Protein AF-A0A927IGK9-F1 (afdb_monomer)

Nearest PDB structures (foldseek):
  6fkg-assembly1_B  TM=8.558E-01  e=3.607E-08  Mycobacterium tuberculosis H37Rv
  8qnl-assembly1_F  TM=6.552E-01  e=2.451E-03  Pseudomonas aeruginosa PAO1
  8qnq-assembly1_F  TM=5.599E-01  e=1.346E-03  Pseudomonas aeruginosa PAO1

pLDDT: mean 88.31, std 10.02, range [42.56, 97.06]

Secondary structure (DSSP, 8-state):
--TTS-GGGGTS-BTTB-TTS---EEEESSHHHHHHHHHHHHHHTT--GGGS-S---EEEEE--S-EEETT-HHHHHHTT--HHHHHT--HHHHHHTS-S--HHHHHHHHHHHTT-SEEEEE-SSS-TT-EEEEE-GGG-SSTTSEEEEEEPP--

InterPro domains:
  IPR014914 RES domain [PF08808] (2-140)
  IPR014914 RES domain [SM00953] (3-144)

Foldseek 3Di:
DDLQFQCVQCCCPDLQAHHNQARKHKDWPDQVLRLQVLCVVCVVVVHHPVNSPPDFAWDKQFDFDFEAEPVDPVSCVVVVHDLCLSLVFPQVCCCPPVVDGTPNNVNSNVCVVVLGQWYWHQRNRDDRPIIMTMGGQVRGPDVPRIDTDGGDDPD

Organism: NCBI:txid2773457

Solvent-accessible surface area (backbone atoms only — not comparable to full-atom values): 8918 Å² total; per-residue (Å²): 131,70,90,75,57,14,59,66,28,37,77,40,62,53,66,53,32,53,52,60,72,54,41,37,38,86,47,40,82,44,73,68,39,39,52,37,48,52,49,52,56,35,44,74,72,70,41,52,68,80,74,62,47,91,70,89,58,68,42,69,52,68,67,80,88,47,62,50,52,64,68,39,66,69,56,25,57,76,68,72,47,55,69,65,62,60,66,69,54,57,38,65,55,30,42,70,72,68,68,39,86,27,72,51,16,52,51,31,47,51,40,52,76,73,56,24,27,26,37,34,35,68,42,85,67,43,62,99,82,30,38,30,38,40,37,24,62,92,37,50,95,46,90,78,28,64,42,79,72,46,64,64,76,91,124

Structure (mmCIF, N/CA/C/O backbone):
data_AF-A0A927IGK9-F1
#
_entry.id   AF-A0A927IGK9-F1
#
loop_
_atom_site.group_PDB
_atom_site.id
_atom_site.type_symbol
_atom_site.label_atom_id
_atom_site.label_alt_id
_atom_site.label_comp_id
_atom_site.label_asym_id
_atom_site.label_entity_id
_atom_site.label_seq_id
_atom_site.pdbx_PDB_ins_code
_atom_site.Cartn_x
_atom_site.Cartn_y
_atom_site.Cartn_z
_atom_site.occupancy
_atom_site.B_iso_or_equiv
_atom_site.auth_seq_id
_atom_site.auth_comp_id
_atom_site.auth_asym_id
_atom_site.auth_atom_id
_atom_site.pdbx_PDB_model_num
ATOM 1 N N . MET A 1 1 ? -20.237 6.132 -8.467 1.00 48.56 1 MET A N 1
ATOM 2 C CA . MET A 1 1 ? -19.379 4.963 -8.172 1.00 48.56 1 MET A CA 1
ATOM 3 C C . MET A 1 1 ? -19.103 5.019 -6.683 1.00 48.56 1 MET A C 1
ATOM 5 O O . MET A 1 1 ? -18.761 6.095 -6.216 1.00 48.56 1 MET A O 1
ATOM 9 N N . ASP A 1 2 ? -19.348 3.939 -5.948 1.00 67.31 2 ASP A N 1
ATOM 10 C CA . ASP A 1 2 ? -19.109 3.909 -4.503 1.00 67.31 2 ASP A CA 1
ATOM 11 C C . ASP A 1 2 ? -17.597 3.877 -4.220 1.00 67.31 2 ASP A C 1
ATOM 13 O O . ASP A 1 2 ? -16.893 2.985 -4.709 1.00 67.31 2 ASP A O 1
ATOM 17 N N . ALA A 1 3 ? -17.103 4.872 -3.476 1.00 70.81 3 ALA A N 1
ATOM 18 C CA . ALA A 1 3 ? -15.683 5.086 -3.201 1.00 70.81 3 ALA A CA 1
ATOM 19 C C . ALA A 1 3 ? -15.054 3.948 -2.381 1.00 70.81 3 ALA A C 1
ATOM 21 O O . ALA A 1 3 ? -13.844 3.751 -2.450 1.00 70.81 3 ALA A O 1
ATOM 22 N N . THR A 1 4 ? -15.860 3.170 -1.652 1.00 76.81 4 THR A N 1
ATOM 23 C CA . THR A 1 4 ? -15.396 2.058 -0.806 1.00 76.81 4 THR A CA 1
ATOM 24 C C . THR A 1 4 ? -15.537 0.688 -1.482 1.00 76.81 4 THR A C 1
ATOM 26 O O . THR A 1 4 ? -15.075 -0.324 -0.960 1.00 76.81 4 TH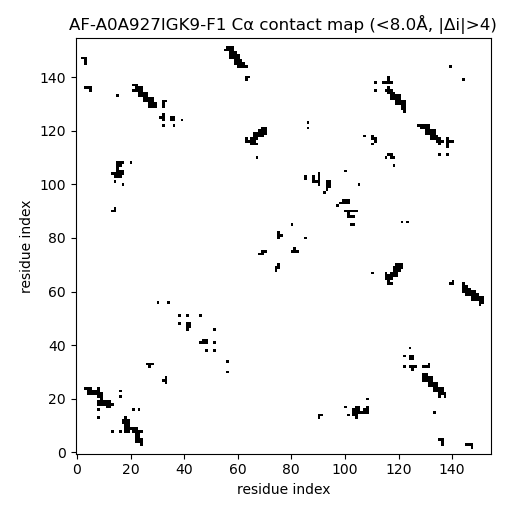R A O 1
ATOM 29 N N . SER A 1 5 ? -16.106 0.626 -2.688 1.00 78.38 5 SER A N 1
ATOM 30 C CA . SER A 1 5 ? -16.342 -0.650 -3.380 1.00 78.38 5 SER A CA 1
ATOM 31 C C . SER A 1 5 ? -15.068 -1.330 -3.905 1.00 78.38 5 SER A C 1
ATOM 33 O O . SER A 1 5 ? -15.054 -2.538 -4.129 1.00 78.38 5 SER A O 1
ATOM 35 N N . GLY A 1 6 ? -13.994 -0.574 -4.164 1.00 76.19 6 GLY A N 1
ATOM 36 C CA . GLY A 1 6 ? -12.740 -1.106 -4.719 1.00 76.19 6 GLY A CA 1
ATOM 37 C C . GLY A 1 6 ? -12.843 -1.636 -6.155 1.00 76.19 6 GLY A C 1
ATOM 38 O O . GLY A 1 6 ? -11.888 -2.213 -6.670 1.00 76.19 6 GLY A O 1
ATOM 39 N N . MET A 1 7 ? -13.972 -1.425 -6.838 1.00 81.50 7 MET A N 1
ATOM 40 C CA . MET A 1 7 ? -14.242 -1.990 -8.168 1.00 81.50 7 MET A CA 1
ATOM 41 C C . MET A 1 7 ? -13.326 -1.447 -9.274 1.00 81.50 7 MET A C 1
ATOM 43 O O . MET A 1 7 ? -13.168 -2.086 -10.314 1.00 81.50 7 MET A O 1
ATOM 47 N N . GLY A 1 8 ? -12.687 -0.292 -9.058 1.00 75.19 8 GLY A N 1
ATOM 48 C CA . GLY A 1 8 ? -11.678 0.247 -9.976 1.00 75.19 8 GLY A CA 1
ATOM 49 C C . GLY A 1 8 ? -10.497 -0.707 -10.194 1.00 75.19 8 GLY A C 1
ATOM 50 O O . GLY A 1 8 ? -10.011 -0.821 -11.317 1.00 75.19 8 GLY A O 1
ATOM 51 N N . ALA A 1 9 ? -10.117 -1.467 -9.163 1.00 76.56 9 ALA A N 1
ATOM 52 C CA . ALA A 1 9 ? -9.043 -2.464 -9.200 1.00 76.56 9 ALA A CA 1
ATOM 53 C C . ALA A 1 9 ? -9.309 -3.628 -10.175 1.00 76.56 9 ALA A C 1
ATOM 55 O O . ALA A 1 9 ? -8.398 -4.287 -10.667 1.00 76.56 9 ALA A O 1
ATOM 56 N N . LEU A 1 10 ? -10.573 -3.878 -10.528 1.00 82.31 10 LEU A N 1
ATOM 57 C CA . LEU A 1 10 ? -10.889 -4.896 -11.530 1.00 82.31 10 LEU A CA 1
ATOM 58 C C . LEU A 1 10 ? -10.543 -4.437 -12.952 1.00 82.31 10 LEU A C 1
ATOM 60 O O . LEU A 1 10 ? -10.350 -5.270 -13.833 1.00 82.31 10 LEU A O 1
ATOM 64 N N . LYS A 1 11 ? -10.451 -3.123 -13.185 1.00 82.62 11 LYS A N 1
ATOM 65 C CA . LYS A 1 11 ? -10.228 -2.550 -14.519 1.00 82.62 11 LYS A CA 1
ATOM 66 C C . LYS A 1 11 ? -8.758 -2.323 -14.842 1.00 82.62 11 LYS A C 1
ATOM 68 O O . LYS A 1 11 ? -8.405 -2.313 -16.015 1.00 82.62 11 LYS A O 1
ATOM 73 N N . VAL A 1 12 ? -7.918 -2.124 -13.831 1.00 85.00 12 VAL A N 1
ATOM 74 C CA . VAL A 1 12 ? -6.497 -1.798 -13.992 1.00 85.00 12 VAL A CA 1
ATOM 75 C C . VAL A 1 12 ? -5.676 -2.544 -12.954 1.00 85.00 12 VAL A C 1
ATOM 77 O O . VAL A 1 12 ? -6.119 -2.671 -11.824 1.00 85.00 12 VAL A O 1
ATOM 80 N N . SER A 1 13 ? -4.480 -3.011 -13.319 1.00 87.06 13 SER A N 1
ATOM 81 C CA . SER A 1 13 ? -3.529 -3.548 -12.339 1.00 87.06 13 SER A CA 1
ATOM 82 C C . SER A 1 13 ? -3.031 -2.445 -11.403 1.00 87.06 13 SER A C 1
ATOM 84 O O . SER A 1 13 ? -2.868 -1.291 -11.808 1.00 87.06 13 SER A O 1
ATOM 86 N N . GLY A 1 14 ? -2.691 -2.826 -10.176 1.00 92.00 14 GLY A N 1
ATOM 87 C CA . GLY A 1 14 ? -1.953 -1.992 -9.232 1.00 92.00 14 GLY A CA 1
ATOM 88 C C . GLY A 1 14 ? -0.718 -2.711 -8.702 1.00 92.00 14 GLY A C 1
ATOM 89 O O . GLY A 1 14 ? -0.441 -3.858 -9.043 1.00 92.00 14 GLY A O 1
ATOM 90 N N . ARG A 1 15 ? 0.020 -2.060 -7.797 1.00 94.00 15 ARG A N 1
ATOM 91 C CA . ARG A 1 15 ? 1.208 -2.668 -7.167 1.00 94.00 15 ARG A CA 1
ATOM 92 C C . ARG A 1 15 ? 0.889 -3.954 -6.394 1.00 94.00 15 ARG A C 1
ATOM 94 O O . ARG A 1 15 ? 1.712 -4.845 -6.317 1.00 94.00 15 ARG A O 1
ATOM 101 N N . TRP A 1 16 ? -0.303 -4.049 -5.819 1.00 95.38 16 TRP A N 1
ATOM 102 C CA . TRP A 1 16 ? -0.692 -5.076 -4.844 1.00 95.38 16 TRP A CA 1
ATOM 103 C C . TRP A 1 16 ? -1.853 -5.939 -5.340 1.00 95.38 16 TRP A C 1
ATOM 105 O O . TRP A 1 16 ? -2.450 -6.670 -4.560 1.00 95.38 16 TRP A O 1
ATOM 115 N N . HIS A 1 17 ? -2.203 -5.841 -6.621 1.00 94.19 17 HIS A N 1
ATOM 116 C CA . HIS A 1 17 ? -3.187 -6.718 -7.245 1.00 94.19 17 HIS A CA 1
ATOM 117 C C . HIS A 1 17 ? -2.974 -6.757 -8.767 1.00 94.19 17 HIS A C 1
ATOM 119 O O . HIS A 1 17 ? -2.685 -5.716 -9.371 1.00 94.19 17 HIS A O 1
ATOM 125 N N . PRO A 1 18 ? -3.121 -7.928 -9.405 1.00 91.56 18 PRO A N 1
ATOM 126 C CA . PRO A 1 18 ? -3.227 -8.007 -10.854 1.00 91.56 18 PRO A CA 1
ATOM 127 C C . PRO A 1 18 ? -4.637 -7.605 -11.320 1.00 91.56 18 PRO A C 1
ATOM 129 O O . PRO A 1 18 ? -5.626 -7.814 -10.610 1.00 91.56 18 PRO A O 1
ATOM 132 N N . GLN A 1 19 ? -4.731 -7.049 -12.531 1.00 88.00 19 GLN A N 1
ATOM 133 C CA . GLN A 1 19 ? -5.993 -6.659 -13.164 1.00 88.00 19 GLN A CA 1
ATOM 134 C C . GLN A 1 19 ? -7.012 -7.809 -13.165 1.00 88.00 19 GLN A C 1
ATOM 136 O O . GLN A 1 19 ? -6.680 -8.955 -13.463 1.00 88.00 19 GLN A O 1
ATOM 141 N N . GLY A 1 20 ? -8.273 -7.484 -12.865 1.00 87.00 20 GLY A N 1
ATOM 142 C CA . GLY A 1 20 ? -9.406 -8.407 -12.988 1.00 87.00 20 GLY A CA 1
ATOM 143 C C . GLY A 1 20 ? -9.502 -9.489 -11.909 1.00 87.00 20 GLY A C 1
ATOM 144 O O . GLY A 1 20 ? -10.385 -10.338 -11.999 1.00 87.00 20 GLY A O 1
ATOM 145 N N . ARG A 1 21 ? -8.630 -9.487 -10.889 1.00 88.88 21 ARG A N 1
ATOM 146 C CA . ARG A 1 21 ? -8.565 -10.597 -9.924 1.00 88.88 21 ARG A CA 1
ATOM 147 C C . ARG A 1 21 ? -9.473 -10.432 -8.705 1.00 88.88 21 ARG A C 1
ATOM 149 O O . ARG A 1 21 ? -10.145 -11.393 -8.336 1.00 88.88 21 ARG A O 1
ATOM 156 N N . PHE A 1 22 ? -9.464 -9.263 -8.069 1.00 91.62 22 PHE A N 1
ATOM 157 C CA . PHE A 1 22 ? -10.311 -8.934 -6.917 1.00 91.62 22 PHE A CA 1
ATOM 158 C C . PHE A 1 22 ? -10.416 -7.412 -6.727 1.00 91.62 22 PHE A C 1
ATOM 160 O O . PHE A 1 22 ? -9.506 -6.684 -7.132 1.00 91.62 22 PHE A O 1
ATOM 167 N N . PRO A 1 23 ? -11.507 -6.908 -6.121 1.00 91.06 23 PRO A N 1
ATOM 168 C CA . PRO A 1 23 ? -11.606 -5.504 -5.751 1.00 91.06 23 PRO A CA 1
ATOM 169 C C . PRO A 1 23 ? -10.634 -5.179 -4.612 1.00 91.06 23 PRO A C 1
ATOM 171 O O . PRO A 1 23 ? -10.507 -5.940 -3.649 1.00 91.06 23 PRO A O 1
ATOM 174 N N . CYS A 1 24 ? -9.987 -4.020 -4.686 1.00 92.31 24 CYS 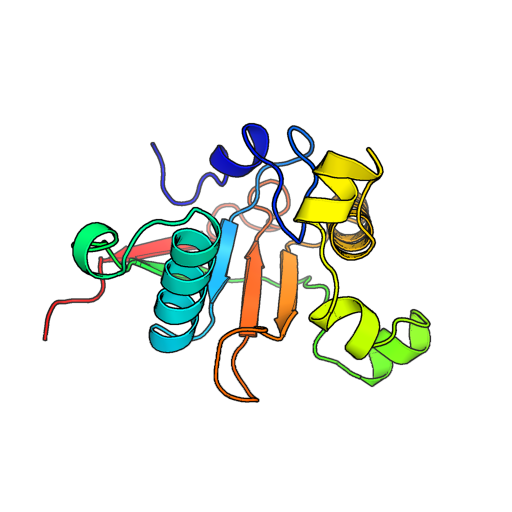A N 1
ATOM 175 C CA . CYS A 1 24 ? -9.181 -3.498 -3.589 1.00 92.31 24 CYS A CA 1
ATOM 176 C C . CYS A 1 24 ? -9.212 -1.968 -3.542 1.00 92.31 24 CYS A C 1
ATOM 178 O O . CYS A 1 24 ? -9.338 -1.303 -4.573 1.00 92.31 24 CYS A O 1
ATOM 180 N N . LEU A 1 25 ? -9.059 -1.418 -2.342 1.00 92.06 25 LEU A N 1
ATOM 181 C CA . LEU A 1 25 ? -8.921 0.012 -2.092 1.00 92.06 25 LEU A CA 1
ATOM 182 C C . LEU A 1 25 ? -7.482 0.329 -1.716 1.00 92.06 25 LEU A C 1
ATOM 184 O O . LEU A 1 25 ? -6.926 -0.323 -0.838 1.00 92.06 25 LEU A O 1
ATOM 188 N N . TYR A 1 26 ? -6.907 1.350 -2.343 1.00 93.25 26 TYR A N 1
ATOM 189 C CA . TYR A 1 26 ? -5.624 1.910 -1.934 1.00 93.25 26 TYR A CA 1
ATOM 190 C C . TYR A 1 26 ? -5.877 3.093 -1.015 1.00 93.25 26 TYR A C 1
ATOM 192 O O . TYR A 1 26 ? -6.447 4.094 -1.445 1.00 93.25 26 TYR A O 1
ATOM 200 N N . THR A 1 27 ? -5.446 2.974 0.233 1.00 94.38 27 THR A N 1
ATOM 201 C CA . THR A 1 27 ? -5.484 4.061 1.206 1.00 94.38 27 THR A CA 1
ATOM 202 C C . THR A 1 27 ? -4.109 4.242 1.838 1.00 94.38 27 THR A C 1
ATOM 204 O O . THR A 1 27 ? -3.208 3.410 1.685 1.00 94.38 27 THR A O 1
ATOM 207 N N . SER A 1 28 ? -3.942 5.344 2.558 1.00 94.69 28 SER A N 1
ATOM 208 C CA . SER A 1 28 ? -2.742 5.621 3.338 1.00 94.69 28 SER A CA 1
ATOM 209 C C . SER A 1 28 ? -3.132 6.012 4.754 1.00 94.69 28 SER A C 1
ATOM 211 O O . SER A 1 28 ? -4.237 6.489 4.991 1.00 94.69 28 SER A O 1
ATOM 213 N N . THR A 1 29 ? -2.222 5.814 5.705 1.00 93.19 29 THR A N 1
ATOM 214 C CA . THR A 1 29 ? -2.491 6.106 7.122 1.00 93.19 29 THR A CA 1
ATOM 215 C C . THR A 1 29 ? -2.407 7.591 7.466 1.00 93.19 29 THR A C 1
ATOM 217 O O . THR A 1 29 ? -2.729 7.962 8.590 1.00 93.19 29 THR A O 1
ATOM 220 N N . THR A 1 30 ? -1.928 8.434 6.544 1.00 91.69 30 THR A N 1
ATOM 221 C CA . THR A 1 30 ? -1.889 9.894 6.710 1.00 91.69 30 THR A CA 1
ATOM 222 C C . THR A 1 30 ? -2.297 10.594 5.409 1.00 91.69 30 THR A C 1
ATOM 224 O O . THR A 1 30 ? -2.031 10.056 4.323 1.00 91.69 30 THR A O 1
ATOM 227 N N . PRO A 1 31 ? -2.907 11.790 5.489 1.00 91.62 31 PRO A N 1
ATOM 228 C CA . PRO A 1 31 ? -3.302 12.562 4.312 1.00 91.62 31 PRO A CA 1
ATOM 229 C C . PRO A 1 31 ? -2.109 12.947 3.423 1.00 91.62 31 PRO A C 1
ATOM 231 O O . PRO A 1 31 ? -2.210 12.893 2.198 1.00 91.62 31 PRO A O 1
ATOM 234 N N . GLU A 1 32 ? -0.952 13.258 4.010 1.00 91.75 32 GLU A N 1
ATOM 235 C CA . GLU A 1 32 ? 0.270 13.604 3.274 1.00 91.75 32 GLU A CA 1
ATOM 236 C C . GLU A 1 32 ? 0.769 12.419 2.448 1.00 91.75 32 GLU A C 1
ATOM 238 O O . GLU A 1 32 ? 1.149 12.586 1.289 1.00 91.75 32 GLU A O 1
ATOM 243 N N . THR A 1 33 ? 0.728 11.214 3.025 1.00 93.44 33 THR A N 1
ATOM 244 C CA . THR A 1 33 ? 1.124 9.985 2.327 1.00 93.44 33 THR A CA 1
ATOM 245 C C . THR A 1 33 ? 0.180 9.710 1.156 1.00 93.44 33 THR A C 1
ATOM 247 O O . THR A 1 33 ? 0.648 9.435 0.052 1.00 93.44 33 THR A O 1
ATOM 250 N N . ALA A 1 34 ? -1.135 9.858 1.364 1.00 92.38 34 ALA A N 1
ATOM 251 C CA . ALA A 1 34 ? -2.136 9.662 0.315 1.00 92.38 34 ALA A CA 1
ATOM 252 C C . ALA A 1 34 ? -1.939 10.643 -0.852 1.00 92.38 34 ALA A C 1
ATOM 254 O O . ALA A 1 34 ? -1.934 10.238 -2.017 1.00 92.38 34 ALA A O 1
ATOM 255 N N . LEU A 1 35 ? -1.718 11.926 -0.546 1.00 92.00 35 LEU A N 1
ATOM 256 C CA . LEU A 1 35 ? -1.457 12.951 -1.554 1.00 92.00 35 LEU A CA 1
ATOM 257 C C . LEU A 1 35 ? -0.158 12.670 -2.323 1.00 92.00 35 LEU A C 1
ATOM 259 O O . LEU A 1 35 ? -0.127 12.786 -3.548 1.00 92.00 35 LEU A O 1
ATOM 263 N N . GLN A 1 36 ? 0.909 12.266 -1.630 1.00 92.56 36 GLN A N 1
ATOM 264 C CA . GLN A 1 36 ? 2.190 11.943 -2.261 1.00 92.56 36 GLN A CA 1
ATOM 265 C C . GLN A 1 36 ? 2.095 10.725 -3.187 1.00 92.56 36 GLN A C 1
ATOM 267 O O . GLN A 1 36 ? 2.634 10.774 -4.292 1.00 92.56 36 GLN A O 1
ATOM 272 N N . GLU A 1 37 ? 1.395 9.663 -2.783 1.00 92.50 37 GLU A N 1
ATOM 273 C CA . GLU A 1 37 ? 1.156 8.482 -3.626 1.00 92.50 37 GLU A CA 1
ATOM 274 C C . GLU A 1 37 ? 0.302 8.830 -4.856 1.00 92.50 37 GLU A C 1
ATOM 276 O O . GLU A 1 37 ? 0.641 8.441 -5.977 1.00 92.50 37 GLU A O 1
ATOM 281 N N . MET A 1 38 ? -0.760 9.628 -4.681 1.00 92.50 38 MET A N 1
ATOM 282 C CA . MET A 1 38 ? -1.598 10.112 -5.785 1.00 92.50 38 MET A CA 1
ATOM 283 C C . MET A 1 38 ? -0.776 10.921 -6.800 1.00 92.50 38 MET A C 1
ATOM 285 O O . MET A 1 38 ? -0.805 10.631 -7.998 1.00 92.50 38 MET A O 1
ATOM 289 N N . LEU A 1 39 ? -0.003 11.909 -6.335 1.00 93.12 39 LEU A N 1
ATOM 290 C CA . LEU A 1 39 ? 0.844 12.730 -7.203 1.00 93.12 39 LEU A CA 1
ATOM 291 C C . LEU A 1 39 ? 1.930 11.887 -7.881 1.00 93.12 39 LEU A C 1
ATOM 293 O O . LEU A 1 39 ? 2.167 12.044 -9.075 1.00 93.12 39 LEU A O 1
ATOM 297 N N . ALA A 1 40 ? 2.566 10.953 -7.171 1.00 90.62 40 ALA A N 1
ATOM 298 C CA . ALA A 1 40 ? 3.563 10.060 -7.756 1.00 90.62 40 ALA A CA 1
ATOM 299 C C . ALA A 1 40 ? 2.971 9.156 -8.850 1.00 90.62 40 ALA A C 1
ATOM 301 O O . ALA A 1 40 ? 3.577 8.998 -9.914 1.00 90.62 40 ALA A O 1
ATOM 302 N N . ALA A 1 41 ? 1.776 8.600 -8.630 1.00 89.38 41 ALA A N 1
ATOM 303 C CA . ALA A 1 41 ? 1.064 7.817 -9.636 1.00 89.38 41 ALA A CA 1
ATOM 304 C C . ALA A 1 41 ? 0.715 8.659 -10.876 1.00 89.38 41 ALA A C 1
ATOM 306 O O . ALA A 1 41 ? 0.904 8.202 -12.005 1.00 89.38 41 ALA A O 1
ATOM 307 N N . ASN A 1 42 ? 0.276 9.902 -10.680 1.00 91.31 42 ASN A N 1
ATOM 308 C CA . ASN A 1 42 ? -0.050 10.825 -11.767 1.00 91.31 42 ASN A CA 1
ATOM 309 C C . ASN A 1 42 ? 1.189 11.267 -12.556 1.00 91.31 42 ASN A C 1
ATOM 311 O O . ASN A 1 42 ? 1.179 11.219 -13.788 1.00 91.31 42 ASN A O 1
ATOM 315 N N . ARG A 1 43 ? 2.288 11.599 -11.872 1.00 91.50 43 ARG A N 1
ATOM 316 C CA . ARG A 1 43 ? 3.578 11.930 -12.499 1.00 91.50 43 ARG A CA 1
ATOM 317 C C . ARG A 1 43 ? 4.118 10.771 -13.326 1.00 91.50 43 ARG A C 1
ATOM 319 O O . ARG A 1 43 ? 4.606 10.997 -14.431 1.00 91.50 43 ARG A O 1
ATOM 326 N N . TYR A 1 44 ? 3.981 9.532 -12.842 1.00 87.44 44 TYR A N 1
ATOM 327 C CA . TYR A 1 44 ? 4.332 8.345 -13.629 1.00 87.44 44 TYR A CA 1
ATOM 328 C C . TYR A 1 44 ? 3.541 8.297 -14.947 1.00 87.44 44 TYR A C 1
ATOM 330 O O . TYR A 1 44 ? 4.101 8.020 -16.007 1.00 87.44 44 TYR A O 1
ATOM 338 N N . ASN A 1 45 ? 2.257 8.659 -14.903 1.00 87.44 45 ASN A N 1
ATOM 339 C CA . ASN A 1 45 ? 1.393 8.789 -16.079 1.00 87.44 45 ASN A CA 1
ATOM 340 C C . ASN A 1 45 ? 1.605 10.103 -16.860 1.00 87.44 45 ASN A C 1
ATOM 342 O O . ASN A 1 45 ? 0.790 10.449 -17.713 1.00 87.44 45 ASN A O 1
ATOM 346 N N . ARG A 1 46 ? 2.700 10.831 -16.595 1.00 91.75 46 ARG A N 1
ATOM 347 C CA . ARG A 1 46 ? 3.070 12.114 -17.220 1.00 91.75 46 ARG A CA 1
ATOM 348 C C . ARG A 1 46 ? 2.038 13.229 -17.022 1.00 91.75 46 ARG A C 1
ATOM 350 O O . ARG A 1 46 ? 2.015 14.193 -17.788 1.00 91.75 46 ARG A O 1
ATOM 357 N N . LEU A 1 47 ? 1.206 13.126 -15.988 1.00 91.62 47 LEU A N 1
ATOM 358 C CA . LEU A 1 47 ? 0.290 14.184 -15.591 1.00 91.62 47 LEU A CA 1
ATOM 359 C C . LEU A 1 47 ? 1.003 15.124 -14.613 1.00 91.62 47 LEU A C 1
ATOM 361 O O . LEU A 1 47 ? 1.517 14.695 -13.582 1.00 91.62 47 LEU A O 1
ATOM 365 N N . GLN A 1 48 ? 1.051 16.411 -14.953 1.00 91.12 48 GLN A N 1
ATOM 366 C CA . GLN A 1 48 ? 1.640 17.442 -14.097 1.00 91.12 48 GLN A CA 1
ATOM 367 C C . GLN A 1 48 ? 0.772 17.678 -12.852 1.00 91.12 48 GLN A C 1
ATOM 369 O O . GLN A 1 48 ? -0.453 17.550 -12.909 1.00 91.12 48 GLN A O 1
ATOM 374 N N . ASP A 1 49 ? 1.390 18.076 -11.740 1.00 90.75 49 ASP A N 1
ATOM 375 C CA . ASP A 1 49 ? 0.699 18.255 -10.454 1.00 90.75 49 ASP A CA 1
ATOM 376 C C . ASP A 1 49 ? -0.467 19.248 -10.539 1.00 90.75 49 ASP A C 1
ATOM 378 O O . ASP A 1 49 ? -1.552 18.966 -10.042 1.00 90.75 49 ASP A O 1
ATOM 382 N N . HIS A 1 50 ? -0.298 20.363 -11.257 1.00 89.31 50 HIS A N 1
ATOM 383 C CA . HIS A 1 50 ? -1.368 21.352 -11.436 1.00 89.31 50 HIS A CA 1
ATOM 384 C C . HIS A 1 50 ? -2.575 20.814 -12.221 1.00 89.31 50 HIS A C 1
ATOM 386 O O . HIS A 1 50 ? -3.650 21.393 -12.148 1.00 89.31 50 HIS A O 1
ATOM 392 N N . ARG A 1 51 ? -2.406 19.719 -12.978 1.00 89.00 51 ARG A N 1
ATOM 393 C CA . ARG A 1 51 ? -3.496 18.998 -13.661 1.00 89.00 51 ARG A CA 1
ATOM 394 C C . ARG A 1 51 ? -4.037 17.830 -12.845 1.00 89.00 51 ARG A C 1
ATOM 396 O O . ARG A 1 51 ? -5.073 17.277 -13.186 1.00 89.00 51 ARG A O 1
ATOM 403 N N . SER A 1 52 ? -3.317 17.436 -11.798 1.00 87.94 52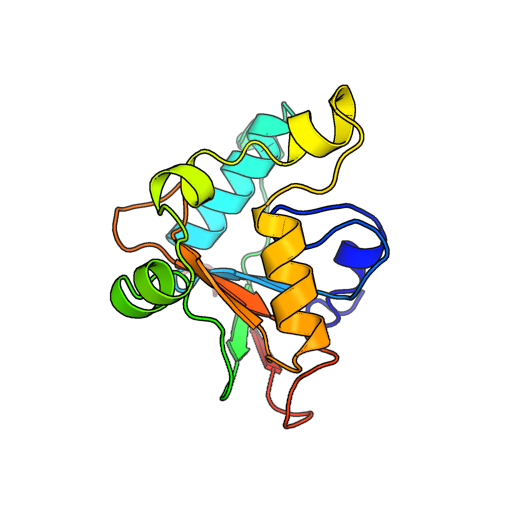 SER A N 1
ATOM 404 C CA . SER A 1 52 ? -3.760 16.442 -10.819 1.00 87.94 52 SER A CA 1
ATOM 405 C C . SER A 1 52 ? -4.701 17.044 -9.775 1.00 87.94 52 SER A C 1
ATOM 407 O O . SER A 1 52 ? -5.247 16.318 -8.950 1.00 87.94 52 SER A O 1
ATOM 409 N N . LEU A 1 53 ? -4.860 18.368 -9.784 1.00 88.44 53 LEU A N 1
ATOM 410 C CA . LEU A 1 53 ? -5.690 19.124 -8.861 1.00 88.44 53 LEU A CA 1
ATOM 411 C C . LEU A 1 53 ? -6.792 19.877 -9.636 1.00 88.44 53 LEU A C 1
ATOM 413 O O . LEU A 1 53 ? -6.560 20.259 -10.784 1.00 88.44 53 LEU A O 1
ATOM 417 N N . PRO A 1 54 ? -7.971 20.113 -9.026 1.00 88.06 54 PRO A N 1
ATOM 418 C CA . PRO A 1 54 ? -8.345 19.707 -7.670 1.00 88.06 54 PRO A CA 1
ATOM 419 C C . PRO A 1 54 ? -8.560 18.191 -7.556 1.00 88.06 54 PRO A C 1
ATOM 421 O O . PRO A 1 54 ? -9.045 17.545 -8.480 1.00 88.06 54 PRO A O 1
ATOM 424 N N . SER A 1 55 ? -8.197 17.633 -6.403 1.00 87.50 55 SER A N 1
ATOM 425 C CA . SER A 1 55 ? -8.480 16.245 -6.032 1.00 87.50 55 SER A CA 1
ATOM 426 C C . SER A 1 55 ? -9.204 16.224 -4.693 1.00 87.50 55 SER A C 1
ATOM 428 O O . SER A 1 55 ? -8.905 17.029 -3.813 1.00 87.50 55 SER A O 1
ATOM 430 N N . THR A 1 56 ? -10.157 15.309 -4.533 1.00 88.19 56 THR A N 1
ATOM 431 C CA . THR A 1 56 ? -10.873 15.127 -3.268 1.00 88.19 56 THR A CA 1
ATOM 432 C C . THR A 1 56 ? -10.135 14.113 -2.410 1.00 88.19 56 THR A C 1
ATOM 434 O O . THR A 1 56 ? -10.055 12.938 -2.766 1.00 88.19 56 THR A O 1
ATOM 437 N N . LEU A 1 57 ? -9.625 14.563 -1.267 1.00 89.81 57 LEU A N 1
ATOM 438 C CA . LEU A 1 57 ? -9.097 13.676 -0.242 1.00 89.81 57 LEU A CA 1
ATOM 439 C C . LEU A 1 57 ? -10.234 13.259 0.693 1.00 89.81 57 LEU A C 1
ATOM 441 O O . LEU A 1 57 ? -10.973 14.105 1.200 1.00 89.81 57 LEU A O 1
ATOM 445 N N . VAL A 1 58 ? -10.386 11.955 0.891 1.00 89.94 58 VAL A N 1
ATOM 446 C CA . VAL A 1 58 ? -11.456 11.373 1.704 1.00 89.94 58 VAL A CA 1
ATOM 447 C C . VAL A 1 58 ? -10.883 10.666 2.918 1.00 89.94 58 VAL A C 1
ATOM 449 O O . VAL A 1 58 ? -9.837 10.024 2.821 1.00 89.94 58 VAL A O 1
ATOM 452 N N . ASP A 1 59 ? -11.593 10.760 4.039 1.00 90.56 59 ASP A N 1
ATOM 453 C CA . ASP A 1 59 ? -11.287 9.980 5.232 1.00 90.56 59 ASP A CA 1
ATOM 454 C C . ASP A 1 59 ? -12.121 8.693 5.260 1.00 90.56 59 ASP A C 1
ATOM 456 O O . ASP A 1 59 ? -13.341 8.701 5.051 1.00 90.56 59 ASP A O 1
ATOM 460 N N . ILE A 1 60 ? -11.443 7.575 5.500 1.00 90.12 60 ILE A N 1
ATOM 461 C CA . ILE A 1 60 ? -12.030 6.242 5.560 1.00 90.12 60 ILE A CA 1
ATOM 462 C C . ILE A 1 60 ? -11.655 5.635 6.904 1.00 90.12 60 ILE A C 1
ATOM 464 O O . ILE A 1 60 ? -10.500 5.282 7.147 1.00 90.12 60 ILE A O 1
ATOM 468 N N . ARG A 1 61 ? -12.662 5.416 7.748 1.00 90.56 61 ARG A N 1
ATOM 469 C CA . ARG A 1 61 ? -12.508 4.599 8.947 1.00 90.56 61 ARG A CA 1
ATOM 470 C C . ARG A 1 61 ? -12.650 3.136 8.569 1.00 90.56 61 ARG A C 1
ATOM 472 O O . ARG A 1 61 ? -13.704 2.726 8.083 1.00 90.56 61 ARG A O 1
ATOM 479 N N . ALA A 1 62 ? -11.600 2.364 8.830 1.00 90.69 62 ALA A N 1
ATOM 480 C CA . ALA A 1 62 ? -11.589 0.928 8.609 1.00 90.69 62 ALA A CA 1
ATOM 481 C C . ALA A 1 62 ? -11.242 0.160 9.894 1.00 90.69 62 ALA A C 1
ATOM 483 O O . ALA A 1 62 ? -10.222 0.432 10.525 1.00 90.69 62 ALA A O 1
ATOM 484 N N . GLU A 1 63 ? -12.073 -0.811 10.265 1.00 92.62 63 GLU A N 1
ATOM 485 C CA . GLU A 1 63 ? -11.827 -1.748 11.366 1.00 92.62 63 GLU A CA 1
ATOM 486 C C . GLU A 1 63 ? -11.461 -3.117 10.785 1.00 92.62 63 GLU A C 1
ATOM 488 O O . GLU A 1 63 ? -12.328 -3.879 10.354 1.00 92.62 63 GLU A O 1
ATOM 493 N N . LEU A 1 64 ? -10.154 -3.389 10.738 1.00 92.94 64 LEU A N 1
ATOM 494 C CA . LEU A 1 64 ? -9.551 -4.554 10.091 1.00 92.94 64 LEU A CA 1
ATOM 495 C C . LEU A 1 64 ? -8.816 -5.389 11.147 1.00 92.94 64 LEU A C 1
ATOM 497 O O . LEU A 1 64 ? -8.045 -4.853 11.943 1.00 92.94 64 LEU A O 1
ATOM 501 N N . PHE A 1 65 ? -9.038 -6.697 11.144 1.00 91.25 65 PHE A N 1
ATOM 502 C CA . PHE A 1 65 ? -8.524 -7.643 12.133 1.00 91.25 65 PHE A CA 1
ATOM 503 C C . PHE A 1 65 ? -7.378 -8.484 11.582 1.00 91.25 65 PHE A C 1
ATOM 505 O O . PHE A 1 65 ? -6.421 -8.768 12.301 1.00 91.25 65 PHE A O 1
ATOM 512 N N . HIS A 1 66 ? -7.459 -8.882 10.312 1.00 92.88 66 HIS A N 1
ATOM 513 C CA . HIS A 1 66 ? -6.492 -9.789 9.709 1.00 92.88 66 HIS A CA 1
ATOM 514 C C .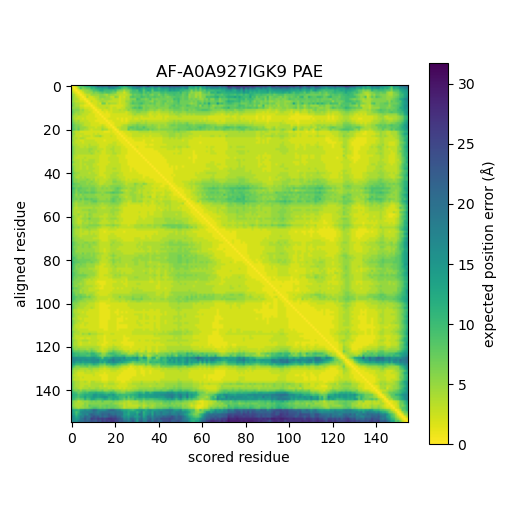 HIS A 1 66 ? -5.781 -9.137 8.524 1.00 92.88 66 HIS A C 1
ATOM 516 O O . HIS A 1 66 ? -6.205 -9.237 7.374 1.00 92.88 66 HIS A O 1
ATOM 522 N N . LEU A 1 67 ? -4.667 -8.466 8.817 1.00 95.75 67 LEU A N 1
ATOM 523 C CA . LEU A 1 67 ? -3.838 -7.779 7.828 1.00 95.75 67 LEU A CA 1
ATOM 524 C C . LEU A 1 67 ? -2.480 -8.456 7.669 1.00 95.75 67 LEU A C 1
ATOM 526 O O . LEU A 1 67 ? -1.828 -8.820 8.650 1.00 95.75 67 LEU A O 1
ATOM 530 N N . LEU A 1 68 ? -2.020 -8.566 6.424 1.00 96.50 68 LEU A N 1
ATOM 531 C CA . LEU A 1 68 ? -0.643 -8.943 6.141 1.00 96.50 68 LEU A CA 1
ATOM 532 C C . LEU A 1 68 ? 0.250 -7.705 6.297 1.00 96.50 68 LEU A C 1
ATOM 534 O O . LEU A 1 68 ? 0.303 -6.848 5.414 1.00 9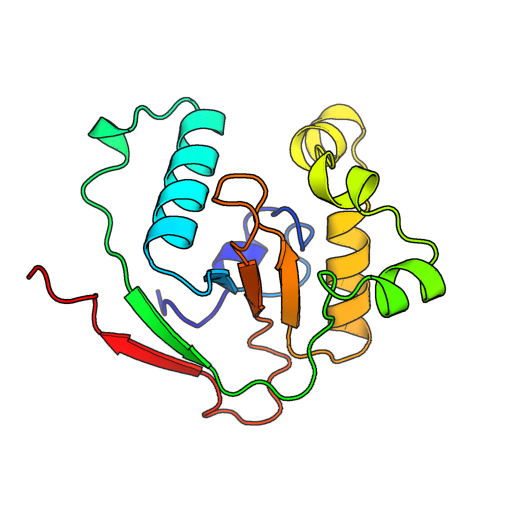6.50 68 LEU A O 1
ATOM 538 N N . ASP A 1 69 ? 0.948 -7.600 7.428 1.00 95.62 69 ASP A N 1
ATOM 539 C CA . ASP A 1 69 ? 1.822 -6.459 7.712 1.00 95.62 69 ASP A CA 1
ATOM 540 C C . ASP A 1 69 ? 3.229 -6.645 7.128 1.00 95.62 69 ASP A C 1
ATOM 542 O O . ASP A 1 69 ? 4.148 -7.164 7.768 1.00 95.62 69 ASP A O 1
ATOM 546 N N . LEU A 1 70 ? 3.422 -6.161 5.903 1.00 94.44 70 LEU A N 1
ATOM 547 C CA . LEU A 1 70 ? 4.714 -6.184 5.223 1.00 94.44 70 LEU A CA 1
ATOM 548 C C . LEU A 1 70 ? 5.685 -5.124 5.750 1.00 94.44 70 LEU A C 1
ATOM 550 O O . LEU A 1 70 ? 6.828 -5.097 5.298 1.00 94.44 70 LEU A O 1
ATOM 554 N N . THR A 1 71 ? 5.297 -4.283 6.713 1.00 92.19 71 THR A N 1
ATOM 555 C CA . THR A 1 71 ? 6.215 -3.388 7.439 1.00 92.19 71 THR A CA 1
ATOM 556 C C . THR A 1 71 ? 6.910 -4.106 8.601 1.00 92.19 71 THR A C 1
ATOM 558 O O . THR A 1 71 ? 8.033 -3.740 8.966 1.00 92.19 71 THR A O 1
ATOM 561 N N . ASN A 1 72 ? 6.350 -5.223 9.076 1.00 93.62 72 ASN A N 1
ATOM 562 C CA . ASN A 1 72 ? 6.950 -6.067 10.103 1.00 93.62 72 ASN A CA 1
ATOM 563 C C . ASN A 1 72 ? 8.167 -6.855 9.575 1.00 93.62 72 ASN A C 1
ATOM 565 O O . ASN A 1 72 ? 8.048 -7.815 8.807 1.00 93.62 72 ASN A O 1
ATOM 569 N N . GLY A 1 73 ? 9.365 -6.486 10.040 1.00 92.31 73 GLY A N 1
ATOM 570 C CA . GLY A 1 73 ? 10.619 -7.122 9.623 1.00 92.31 73 GLY A CA 1
ATOM 571 C C . GLY A 1 73 ? 10.715 -8.616 9.948 1.00 92.31 73 GLY A C 1
ATOM 572 O O . GLY A 1 73 ? 11.227 -9.377 9.127 1.00 92.31 73 GLY A O 1
ATOM 573 N N . LYS A 1 74 ? 10.174 -9.061 11.090 1.00 94.94 74 LYS A N 1
ATOM 574 C CA . LYS A 1 74 ? 10.180 -10.484 11.476 1.00 94.94 74 LYS A CA 1
ATOM 575 C C . LYS A 1 74 ? 9.285 -11.310 10.554 1.00 94.94 74 LYS A C 1
ATOM 577 O O . LYS A 1 74 ? 9.665 -12.409 10.154 1.00 94.94 74 LYS A O 1
ATOM 582 N N . LEU A 1 75 ? 8.116 -10.778 10.186 1.00 93.38 75 LEU A N 1
ATOM 583 C CA . LEU A 1 75 ? 7.219 -11.436 9.234 1.00 93.38 75 LEU A CA 1
ATOM 584 C C . LEU A 1 75 ? 7.885 -11.568 7.862 1.00 93.38 75 LEU A C 1
ATOM 586 O O . LEU A 1 75 ? 7.933 -12.664 7.309 1.00 93.38 75 LEU A O 1
ATOM 590 N N . ARG A 1 76 ? 8.480 -10.482 7.354 1.00 94.38 76 ARG A N 1
ATOM 591 C CA . ARG A 1 76 ? 9.223 -10.505 6.086 1.00 94.38 76 ARG A CA 1
ATOM 592 C C . ARG A 1 76 ? 10.348 -11.539 6.082 1.00 94.38 76 ARG A C 1
ATOM 594 O O . ARG A 1 76 ? 10.473 -12.282 5.116 1.00 94.38 76 ARG A O 1
ATOM 601 N N . GLN A 1 77 ? 11.128 -11.636 7.160 1.00 94.62 77 GLN A N 1
ATOM 602 C CA . GLN A 1 77 ? 12.189 -12.643 7.280 1.00 94.62 77 GLN A CA 1
ATOM 603 C C . GLN A 1 77 ? 11.642 -14.074 7.216 1.00 94.62 77 GLN A C 1
ATOM 605 O O . GLN A 1 77 ? 12.187 -14.898 6.483 1.00 94.62 77 GLN A O 1
ATOM 610 N N . ARG A 1 78 ? 10.532 -14.365 7.912 1.00 94.12 78 ARG A N 1
ATOM 611 C CA . ARG A 1 78 ? 9.863 -15.680 7.848 1.00 94.12 78 ARG A CA 1
ATOM 612 C C . ARG A 1 78 ? 9.373 -16.014 6.440 1.00 94.12 78 ARG A C 1
ATOM 614 O O . ARG A 1 78 ? 9.469 -17.162 6.024 1.00 94.12 78 ARG A O 1
ATOM 621 N N . LEU A 1 79 ? 8.901 -15.008 5.707 1.00 90.94 79 LEU A N 1
ATOM 622 C CA . LEU A 1 79 ? 8.478 -15.126 4.310 1.00 90.94 79 LEU A CA 1
ATOM 623 C C . LEU A 1 79 ? 9.648 -15.075 3.311 1.00 90.94 79 LEU A C 1
ATOM 625 O O . LEU A 1 79 ? 9.415 -15.134 2.108 1.00 90.94 79 LEU A O 1
ATOM 629 N N . ARG A 1 80 ? 10.897 -14.944 3.789 1.00 93.94 80 ARG A N 1
ATOM 630 C CA . ARG A 1 80 ? 12.107 -14.741 2.968 1.00 93.94 80 ARG A CA 1
ATOM 631 C C . ARG A 1 80 ? 11.956 -13.593 1.963 1.00 93.94 80 ARG A C 1
ATOM 633 O O . ARG A 1 80 ? 12.460 -13.649 0.845 1.00 93.94 80 ARG A O 1
ATOM 640 N N . LEU A 1 81 ? 11.264 -12.536 2.379 1.00 92.19 81 LEU A N 1
ATOM 641 C CA . LEU A 1 81 ? 10.912 -11.401 1.541 1.00 92.19 81 LEU A CA 1
ATOM 642 C C . LEU A 1 81 ? 11.816 -10.200 1.843 1.00 92.19 81 LEU A C 1
ATOM 644 O O . LEU A 1 81 ? 11.794 -9.635 2.938 1.00 92.19 81 LEU A O 1
ATOM 648 N N . SER A 1 82 ? 12.606 -9.783 0.855 1.00 91.25 82 SER A N 1
ATOM 649 C CA . SER A 1 82 ? 13.463 -8.602 0.979 1.00 91.25 82 SER A CA 1
ATOM 650 C C . SER A 1 82 ? 12.638 -7.313 0.964 1.00 91.25 82 SER A C 1
ATOM 652 O O . SER A 1 82 ? 11.817 -7.102 0.073 1.00 91.25 82 SER A O 1
ATOM 654 N N . ASN A 1 83 ? 12.902 -6.407 1.911 1.00 88.94 83 ASN A N 1
ATOM 655 C CA . ASN A 1 83 ? 12.277 -5.081 1.914 1.00 88.94 83 ASN A CA 1
ATOM 656 C C . ASN A 1 83 ? 12.648 -4.275 0.659 1.00 88.94 83 ASN A C 1
ATOM 658 O O . ASN A 1 83 ? 11.803 -3.592 0.092 1.00 88.94 83 ASN A O 1
ATOM 662 N N . ILE A 1 84 ? 13.894 -4.407 0.197 1.00 89.06 84 ILE A N 1
ATOM 663 C CA . ILE A 1 84 ? 14.377 -3.748 -1.022 1.00 89.06 84 ILE A CA 1
ATOM 664 C C . ILE A 1 84 ? 13.620 -4.281 -2.241 1.00 89.06 84 ILE A C 1
ATOM 666 O O . ILE A 1 84 ? 13.199 -3.497 -3.083 1.00 89.06 84 ILE A O 1
ATOM 670 N N . ALA A 1 85 ? 13.380 -5.596 -2.310 1.00 90.25 85 ALA A N 1
ATOM 671 C CA . ALA A 1 85 ? 12.618 -6.188 -3.410 1.00 90.25 85 ALA A CA 1
ATOM 672 C C . ALA A 1 85 ? 11.170 -5.675 -3.458 1.00 90.25 85 ALA A C 1
ATOM 674 O O . ALA A 1 85 ? 10.643 -5.456 -4.543 1.00 90.25 85 ALA A O 1
ATOM 675 N N . ILE A 1 86 ? 10.539 -5.438 -2.301 1.00 89.88 86 ILE A N 1
ATOM 676 C CA . ILE A 1 86 ? 9.206 -4.820 -2.230 1.00 89.88 86 ILE A CA 1
ATOM 677 C C . ILE A 1 86 ? 9.253 -3.363 -2.709 1.00 89.88 86 ILE A C 1
ATOM 679 O O . ILE A 1 86 ? 8.448 -2.968 -3.551 1.00 89.88 86 ILE A O 1
ATOM 683 N N . GLN A 1 87 ? 10.171 -2.561 -2.161 1.00 88.44 87 GLN A N 1
ATOM 684 C CA . GLN A 1 87 ? 10.226 -1.117 -2.411 1.00 88.44 87 GLN A CA 1
ATOM 685 C C . GLN A 1 87 ? 10.620 -0.787 -3.855 1.00 88.44 87 GLN A C 1
ATOM 687 O O . GLN A 1 87 ? 10.010 0.084 -4.472 1.00 88.44 87 GLN A O 1
ATOM 692 N N . ASN A 1 88 ? 11.574 -1.531 -4.417 1.00 90.12 88 ASN A N 1
ATOM 693 C CA . ASN A 1 88 ? 12.069 -1.331 -5.780 1.00 90.12 88 ASN A CA 1
ATOM 694 C C . ASN A 1 88 ? 11.270 -2.120 -6.826 1.00 90.12 88 ASN A C 1
ATOM 696 O O . ASN A 1 88 ? 11.676 -2.192 -7.984 1.00 90.12 88 ASN A O 1
ATOM 700 N N . CYS A 1 89 ? 10.148 -2.736 -6.440 1.00 91.88 89 CYS A N 1
ATOM 701 C CA . CYS A 1 89 ? 9.327 -3.502 -7.364 1.00 91.88 89 CYS A CA 1
ATOM 702 C C . CYS A 1 89 ? 8.703 -2.589 -8.431 1.00 91.88 89 CYS A C 1
ATOM 704 O O . CYS A 1 89 ? 7.717 -1.882 -8.180 1.00 91.88 89 CYS A O 1
ATOM 706 N N . ASP A 1 90 ? 9.237 -2.667 -9.649 1.00 93.00 90 ASP A N 1
ATOM 707 C CA . ASP A 1 90 ? 8.654 -2.044 -10.834 1.00 93.00 90 ASP A CA 1
ATOM 708 C C . ASP A 1 90 ? 7.596 -2.957 -11.464 1.00 93.00 90 ASP A C 1
ATOM 710 O O . ASP A 1 90 ? 7.762 -3.558 -12.531 1.00 93.00 90 ASP A O 1
ATOM 714 N N . TRP A 1 91 ? 6.473 -3.077 -10.759 1.00 93.44 91 TRP A N 1
ATOM 715 C CA . TRP A 1 91 ? 5.345 -3.897 -11.193 1.00 93.44 91 TRP A CA 1
ATOM 716 C C . TRP A 1 91 ? 4.791 -3.472 -12.560 1.00 93.44 91 TRP A C 1
ATOM 718 O O . TRP A 1 91 ? 4.264 -4.304 -13.295 1.00 93.44 91 TRP A O 1
ATOM 728 N N . ARG A 1 92 ? 4.924 -2.188 -12.920 1.00 92.75 92 ARG A N 1
ATOM 729 C CA . ARG A 1 92 ? 4.407 -1.651 -14.182 1.00 92.75 92 ARG A CA 1
ATOM 730 C C . ARG A 1 92 ? 5.214 -2.169 -15.357 1.00 92.75 92 ARG A C 1
ATOM 732 O O . ARG A 1 92 ? 4.623 -2.668 -16.313 1.00 92.75 92 ARG A O 1
ATOM 739 N N . ASN A 1 93 ? 6.542 -2.100 -15.270 1.00 93.88 93 ASN A N 1
ATOM 740 C CA . ASN A 1 93 ? 7.400 -2.665 -16.305 1.00 93.88 93 ASN A CA 1
ATOM 741 C C . ASN A 1 93 ? 7.303 -4.192 -16.338 1.00 93.88 93 ASN A C 1
ATOM 743 O O . ASN A 1 93 ? 7.171 -4.745 -17.427 1.00 93.88 93 ASN A O 1
ATOM 747 N N . THR A 1 94 ? 7.214 -4.846 -15.175 1.00 94.69 94 THR A N 1
ATOM 748 C CA . THR A 1 94 ? 7.003 -6.304 -15.094 1.00 94.69 94 THR A CA 1
ATOM 749 C C . THR A 1 94 ? 5.726 -6.730 -15.835 1.00 94.69 94 THR A C 1
ATOM 751 O O . THR A 1 94 ? 5.741 -7.632 -16.670 1.00 94.69 94 THR A O 1
ATOM 754 N N . ASN A 1 95 ? 4.598 -6.046 -15.609 1.00 94.38 95 ASN A N 1
ATOM 755 C CA . ASN A 1 95 ? 3.359 -6.356 -16.326 1.00 94.38 95 ASN A CA 1
ATOM 756 C C . ASN A 1 95 ? 3.430 -5.992 -17.819 1.00 94.38 95 ASN A C 1
ATOM 758 O O . ASN A 1 95 ? 2.908 -6.721 -18.664 1.00 94.38 95 ASN A O 1
ATOM 762 N N . ARG A 1 96 ? 4.020 -4.838 -18.160 1.00 92.38 96 ARG A N 1
ATOM 763 C CA . ARG A 1 96 ? 3.990 -4.298 -19.527 1.00 92.38 96 ARG A CA 1
ATOM 764 C C . ARG A 1 96 ? 4.959 -5.009 -20.465 1.00 92.38 96 ARG A C 1
ATOM 766 O O . ARG A 1 96 ? 4.568 -5.327 -21.586 1.00 92.38 96 ARG A O 1
ATOM 773 N N . PHE A 1 97 ? 6.199 -5.187 -20.029 1.00 93.62 97 PHE A N 1
ATOM 774 C CA . PHE A 1 97 ? 7.294 -5.687 -20.854 1.00 93.62 97 PHE A CA 1
ATOM 775 C C . PHE A 1 97 ? 7.509 -7.180 -20.646 1.00 93.62 97 PHE A C 1
ATOM 777 O O . PHE A 1 97 ? 7.507 -7.919 -21.626 1.00 93.62 97 PHE A O 1
ATOM 784 N N . ASP A 1 98 ? 7.568 -7.631 -19.393 1.00 93.06 98 ASP A N 1
ATOM 785 C CA . ASP A 1 98 ? 7.832 -9.045 -19.091 1.00 93.06 98 ASP A CA 1
ATOM 786 C C . ASP A 1 98 ? 6.566 -9.906 -19.193 1.00 93.06 98 ASP A C 1
ATOM 788 O O . ASP A 1 98 ? 6.639 -11.132 -19.181 1.00 93.06 98 ASP A O 1
ATOM 792 N N . ARG A 1 99 ? 5.389 -9.265 -19.299 1.00 91.81 99 ARG A N 1
ATOM 793 C CA . ARG A 1 99 ? 4.067 -9.919 -19.340 1.00 91.81 99 ARG A CA 1
ATOM 794 C C . ARG A 1 99 ? 3.850 -10.876 -18.162 1.00 91.81 99 ARG A C 1
ATOM 796 O O . ARG A 1 99 ? 3.133 -11.865 -18.286 1.00 91.81 99 ARG A O 1
ATOM 803 N N . ALA A 1 100 ? 4.445 -10.552 -17.016 1.00 94.31 100 ALA A N 1
ATOM 804 C CA . ALA A 1 100 ? 4.451 -11.388 -15.825 1.00 94.31 100 ALA A CA 1
ATOM 805 C C . ALA A 1 100 ? 3.743 -10.711 -14.643 1.00 94.31 100 ALA A C 1
ATOM 807 O O . ALA A 1 100 ? 3.602 -9.485 -14.590 1.00 94.31 100 ALA A O 1
ATOM 808 N N . GLU A 1 101 ? 3.309 -11.521 -13.676 1.00 95.25 101 GLU A N 1
ATOM 809 C CA . GLU A 1 101 ? 2.843 -11.047 -12.370 1.00 95.25 101 GLU A CA 1
ATOM 810 C C . GLU A 1 101 ? 4.043 -10.561 -11.546 1.00 95.25 101 GLU A C 1
ATOM 812 O O . GLU A 1 101 ? 5.034 -11.274 -11.382 1.00 95.25 101 GLU A O 1
ATOM 817 N N . ALA A 1 102 ? 3.957 -9.347 -11.004 1.00 96.44 102 ALA A N 1
ATOM 818 C CA . ALA A 1 102 ? 5.003 -8.811 -10.143 1.00 96.44 102 ALA A CA 1
ATOM 819 C C . ALA A 1 102 ? 4.957 -9.446 -8.745 1.00 96.44 102 ALA A C 1
ATOM 821 O O . ALA A 1 102 ? 3.885 -9.777 -8.240 1.00 96.44 102 ALA A O 1
ATOM 822 N N . ILE A 1 103 ? 6.098 -9.533 -8.051 1.00 94.81 103 ILE A N 1
ATOM 823 C CA . ILE A 1 103 ? 6.164 -10.136 -6.704 1.00 94.81 103 ILE A CA 1
ATOM 824 C C . ILE A 1 103 ? 5.186 -9.492 -5.705 1.00 94.81 103 ILE A C 1
ATOM 826 O O . ILE A 1 103 ? 4.568 -10.181 -4.898 1.00 94.81 103 ILE A O 1
ATOM 830 N N . THR A 1 104 ? 4.993 -8.175 -5.781 1.00 95.56 104 THR A N 1
ATOM 831 C CA . THR A 1 104 ? 4.047 -7.436 -4.929 1.00 95.56 104 THR A CA 1
ATOM 832 C C . THR A 1 104 ? 2.587 -7.768 -5.256 1.00 95.56 104 THR A C 1
ATOM 834 O O . THR A 1 104 ? 1.766 -7.881 -4.346 1.00 95.56 104 THR A O 1
ATOM 837 N N . GLN A 1 105 ? 2.266 -8.043 -6.522 1.00 96.75 105 GLN A N 1
ATOM 838 C CA . GLN A 1 105 ? 0.944 -8.522 -6.939 1.00 96.75 105 GLN A CA 1
ATOM 839 C C . GLN A 1 105 ? 0.700 -9.960 -6.488 1.00 96.75 105 GLN A C 1
ATOM 841 O O . GLN A 1 105 ? -0.377 -10.247 -5.971 1.00 96.75 105 GLN A O 1
ATOM 846 N N . ALA A 1 106 ? 1.711 -10.827 -6.595 1.00 95.56 106 ALA A N 1
ATOM 847 C CA . ALA A 1 106 ? 1.634 -12.203 -6.117 1.00 95.56 106 ALA A CA 1
ATOM 848 C C . ALA A 1 106 ? 1.385 -12.261 -4.600 1.00 95.56 106 ALA A C 1
ATOM 850 O O . ALA A 1 106 ? 0.553 -13.043 -4.143 1.00 95.56 106 ALA A O 1
ATOM 851 N N . LEU A 1 107 ? 2.037 -11.390 -3.818 1.00 95.75 107 LEU A N 1
ATOM 852 C CA . LEU A 1 107 ? 1.761 -11.223 -2.384 1.00 95.75 107 LEU A CA 1
ATOM 853 C C . LEU A 1 107 ? 0.334 -10.726 -2.129 1.00 95.75 107 LEU A C 1
ATOM 855 O O . LEU A 1 107 ? -0.353 -11.257 -1.261 1.00 95.75 107 LEU A O 1
ATOM 859 N N . GLY A 1 108 ? -0.111 -9.746 -2.919 1.00 96.25 108 GLY A N 1
ATOM 860 C CA . GLY A 1 108 ? -1.493 -9.271 -2.985 1.00 96.25 108 GLY A CA 1
ATOM 861 C C . GLY A 1 108 ? -2.512 -10.393 -3.109 1.00 96.25 108 GLY A C 1
ATOM 862 O O . GLY A 1 108 ? -3.392 -10.570 -2.267 1.00 96.25 108 GLY A O 1
ATOM 863 N N . ARG A 1 109 ? -2.345 -11.185 -4.166 1.00 96.62 109 ARG A N 1
ATOM 864 C CA . ARG A 1 109 ? -3.189 -12.329 -4.488 1.00 96.62 109 ARG A CA 1
ATOM 865 C C . ARG A 1 109 ? -3.134 -13.407 -3.415 1.00 96.62 109 ARG A C 1
ATOM 867 O O . ARG A 1 109 ? -4.186 -13.883 -3.010 1.00 96.62 109 ARG A O 1
ATOM 874 N N . ALA A 1 110 ? -1.947 -13.750 -2.918 1.00 95.88 110 ALA A N 1
ATOM 875 C CA . ALA A 1 110 ? -1.803 -14.730 -1.848 1.00 95.88 110 ALA A CA 1
ATOM 876 C C . ALA A 1 110 ? -2.527 -14.288 -0.567 1.00 95.88 110 ALA A C 1
ATOM 878 O O . ALA A 1 110 ? -3.250 -15.083 0.024 1.00 95.88 110 ALA A O 1
ATOM 879 N N . ALA A 1 111 ? -2.393 -13.020 -0.164 1.00 96.62 111 ALA A N 1
ATOM 880 C CA . ALA A 1 111 ? -3.104 -12.481 0.994 1.00 96.62 111 ALA A CA 1
ATOM 881 C C . ALA A 1 111 ? -4.629 -12.567 0.807 1.00 96.62 111 ALA A C 1
ATOM 883 O O . ALA A 1 111 ? -5.337 -13.052 1.688 1.00 96.62 111 ALA A O 1
ATOM 884 N N . PHE A 1 112 ? -5.133 -12.160 -0.360 1.00 96.56 112 PHE A N 1
ATOM 885 C CA . PHE A 1 112 ? -6.558 -12.248 -0.676 1.00 96.56 112 PHE A CA 1
ATOM 886 C C . PHE A 1 112 ? -7.079 -13.696 -0.654 1.00 96.56 112 PHE A C 1
ATOM 888 O O . PHE A 1 112 ? -8.115 -13.981 -0.047 1.00 96.56 112 PHE A O 1
ATOM 895 N N . ASP A 1 113 ? -6.362 -14.620 -1.300 1.00 95.94 113 ASP A N 1
ATOM 896 C CA . ASP A 1 113 ? -6.749 -16.031 -1.408 1.00 95.94 113 ASP A CA 1
ATOM 897 C C . ASP A 1 113 ? -6.713 -16.735 -0.035 1.00 95.94 113 ASP A C 1
ATOM 899 O O . ASP A 1 113 ? -7.559 -17.584 0.237 1.00 95.94 113 ASP A O 1
ATOM 903 N N . LEU A 1 114 ? -5.814 -16.319 0.867 1.00 95.56 114 LEU A N 1
ATOM 904 C CA . LEU A 1 114 ? -5.736 -16.792 2.257 1.00 95.56 114 LEU A CA 1
ATOM 905 C C . LEU A 1 114 ? -6.757 -16.134 3.205 1.00 95.56 114 LEU A C 1
ATOM 907 O O . LEU A 1 114 ? -6.792 -16.467 4.388 1.00 95.56 114 LEU A O 1
ATOM 911 N N . GLY A 1 115 ? -7.590 -15.211 2.714 1.00 95.44 115 GLY A N 1
ATOM 912 C CA . GLY A 1 115 ? -8.653 -14.590 3.507 1.00 95.44 115 GLY A CA 1
ATOM 913 C C . GLY A 1 115 ? -8.196 -13.450 4.420 1.00 95.44 115 GLY A C 1
ATOM 914 O O . GLY A 1 115 ? -8.883 -13.146 5.391 1.00 95.44 115 GLY A O 1
ATOM 915 N N . TYR A 1 116 ? -7.060 -12.812 4.128 1.00 96.75 116 TYR A N 1
ATOM 916 C CA . TYR A 1 116 ? -6.722 -11.537 4.761 1.00 96.75 116 TYR A CA 1
ATOM 917 C C . TYR A 1 116 ? -7.698 -10.444 4.307 1.00 96.75 116 TYR A C 1
ATOM 919 O O . TYR A 1 116 ? -8.191 -10.459 3.181 1.00 96.75 116 TYR A O 1
ATOM 927 N N . GLU A 1 117 ? -7.927 -9.457 5.167 1.00 96.62 117 GLU A N 1
ATOM 928 C CA . GLU A 1 117 ? -8.750 -8.273 4.888 1.00 96.62 117 GLU A CA 1
ATOM 929 C C . GLU A 1 117 ? -7.971 -7.191 4.129 1.00 96.62 117 GLU A C 1
ATOM 931 O O . GLU A 1 117 ? -8.548 -6.219 3.640 1.00 96.62 117 GLU A O 1
ATOM 936 N N . GLY A 1 118 ? -6.650 -7.347 4.025 1.00 96.44 118 GLY A N 1
ATOM 937 C CA . GLY A 1 118 ? -5.785 -6.382 3.372 1.00 96.44 118 GLY A CA 1
ATOM 938 C C . GLY A 1 118 ? -4.300 -6.574 3.655 1.00 96.44 118 GLY A C 1
ATOM 939 O O . GLY A 1 118 ? -3.865 -7.546 4.280 1.00 96.44 118 GLY A O 1
ATOM 940 N N . ILE A 1 119 ? -3.519 -5.602 3.194 1.00 97.06 119 ILE A N 1
ATOM 941 C CA . ILE A 1 119 ? -2.062 -5.539 3.326 1.00 97.06 119 ILE A CA 1
ATOM 942 C C . ILE A 1 119 ? -1.674 -4.178 3.897 1.00 97.06 119 ILE A C 1
ATOM 944 O O . ILE A 1 119 ? -2.127 -3.151 3.394 1.00 97.06 119 ILE A O 1
ATOM 948 N N . ILE A 1 120 ? -0.779 -4.163 4.887 1.00 96.06 120 ILE A N 1
ATOM 949 C CA . ILE A 1 120 ? -0.054 -2.949 5.281 1.00 96.06 120 ILE A CA 1
ATOM 950 C C . ILE A 1 120 ? 1.298 -2.975 4.574 1.00 96.06 120 ILE A C 1
ATOM 952 O O . ILE A 1 120 ? 2.068 -3.926 4.714 1.00 96.06 120 ILE A O 1
ATOM 956 N N . ALA A 1 121 ? 1.591 -1.926 3.815 1.00 94.00 121 ALA A N 1
ATOM 957 C CA . ALA A 1 121 ? 2.806 -1.802 3.028 1.00 94.00 121 ALA A CA 1
ATOM 958 C C . ALA A 1 121 ? 3.553 -0.504 3.357 1.00 94.00 121 ALA A C 1
ATOM 960 O O . ALA A 1 121 ? 2.914 0.513 3.642 1.00 94.00 121 ALA A O 1
ATOM 961 N N . PRO A 1 122 ? 4.897 -0.492 3.275 1.00 90.31 122 PRO A N 1
ATOM 962 C CA . PRO A 1 122 ? 5.631 0.764 3.304 1.00 90.31 122 PRO A CA 1
ATOM 963 C C . PRO A 1 122 ? 5.245 1.606 2.082 1.00 90.31 122 PRO A C 1
ATOM 965 O O . PRO A 1 122 ? 5.155 1.087 0.964 1.00 90.31 122 PRO A O 1
ATOM 968 N N . SER A 1 123 ? 5.028 2.900 2.292 1.00 86.38 123 SER A N 1
ATOM 969 C CA . SER A 1 123 ? 4.967 3.853 1.187 1.00 86.38 123 SER A CA 1
ATOM 970 C C . SER A 1 123 ? 6.362 4.028 0.595 1.00 86.38 123 SER A C 1
ATOM 972 O O . SER A 1 123 ? 7.356 4.096 1.319 1.00 86.38 123 SER A O 1
ATOM 974 N N . THR A 1 124 ? 6.444 4.080 -0.733 1.00 79.38 124 THR A N 1
ATOM 975 C CA . THR A 1 124 ? 7.719 4.316 -1.436 1.00 79.38 124 THR A CA 1
ATOM 976 C C . THR A 1 124 ? 7.922 5.784 -1.792 1.00 79.38 124 THR A C 1
ATOM 978 O O . THR A 1 124 ? 8.967 6.136 -2.327 1.00 79.38 124 THR A O 1
ATOM 981 N N . THR A 1 125 ? 6.913 6.626 -1.560 1.00 78.06 125 THR A N 1
ATOM 982 C CA . THR A 1 125 ? 6.869 8.015 -2.041 1.00 78.06 125 THR A CA 1
ATOM 983 C C . THR A 1 125 ? 6.858 9.043 -0.913 1.00 78.06 125 THR A C 1
ATOM 985 O O . THR A 1 125 ? 6.974 10.233 -1.192 1.00 78.06 125 THR A O 1
ATOM 988 N N . SER A 1 126 ? 6.708 8.608 0.340 1.00 71.62 126 SER A N 1
ATOM 989 C CA . SER A 1 126 ? 6.579 9.479 1.514 1.00 71.62 126 SER A CA 1
ATOM 990 C C . SER A 1 126 ? 7.704 9.299 2.535 1.00 71.62 126 SER A C 1
ATOM 992 O O . SER A 1 126 ? 8.550 8.421 2.386 1.00 71.62 126 SER A O 1
ATOM 994 N N . ASN A 1 127 ? 7.666 10.110 3.605 1.00 65.69 127 ASN A N 1
ATOM 995 C CA . ASN A 1 127 ? 8.514 10.011 4.804 1.00 65.69 127 ASN A CA 1
ATOM 996 C C . ASN A 1 127 ? 8.760 8.554 5.255 1.00 65.69 127 ASN A C 1
ATOM 998 O O . ASN A 1 127 ? 7.882 7.711 5.056 1.00 65.69 127 ASN A O 1
ATOM 1002 N N . PRO A 1 128 ? 9.876 8.257 5.957 1.00 66.12 128 PRO A N 1
ATOM 1003 C CA . PRO A 1 128 ? 10.298 6.888 6.299 1.00 66.12 128 PRO A CA 1
ATOM 1004 C C . PRO A 1 128 ? 9.276 6.056 7.096 1.00 66.12 128 PRO A C 1
ATOM 1006 O O . PRO A 1 128 ? 9.407 4.837 7.172 1.00 66.12 128 PRO A O 1
ATOM 1009 N N . ASN A 1 129 ? 8.243 6.694 7.653 1.00 77.81 129 ASN A N 1
ATOM 1010 C CA . ASN A 1 129 ? 7.173 6.056 8.419 1.00 77.81 129 ASN A CA 1
ATOM 1011 C C . ASN A 1 129 ? 5.822 5.990 7.689 1.00 77.81 129 ASN A C 1
ATOM 1013 O O . ASN A 1 129 ? 4.855 5.505 8.274 1.00 77.81 129 ASN A O 1
ATOM 1017 N N . GLY A 1 130 ? 5.722 6.486 6.453 1.00 87.81 130 GLY A N 1
ATOM 1018 C CA . GLY A 1 130 ? 4.471 6.470 5.702 1.00 87.81 130 GLY A CA 1
ATOM 1019 C C . GLY A 1 130 ? 4.058 5.050 5.331 1.00 87.81 130 GLY A C 1
ATOM 1020 O O . GLY A 1 130 ? 4.876 4.223 4.913 1.00 87.81 130 GLY A O 1
ATOM 1021 N N . ARG A 1 131 ? 2.771 4.755 5.509 1.00 92.94 131 ARG A N 1
ATOM 1022 C CA . ARG A 1 131 ? 2.202 3.428 5.285 1.00 92.94 131 ARG A CA 1
ATOM 1023 C C . ARG A 1 131 ? 0.992 3.530 4.383 1.00 92.94 131 ARG A C 1
ATOM 1025 O O . ARG A 1 131 ? 0.149 4.412 4.547 1.00 92.94 131 ARG A O 1
ATOM 1032 N N . ASN A 1 132 ? 0.904 2.566 3.482 1.00 94.56 132 ASN A N 1
ATOM 1033 C CA . ASN A 1 132 ? -0.284 2.318 2.693 1.00 94.56 132 ASN A CA 1
ATOM 1034 C C . ASN A 1 132 ? -1.024 1.120 3.271 1.00 94.56 132 ASN A C 1
ATOM 1036 O O . AS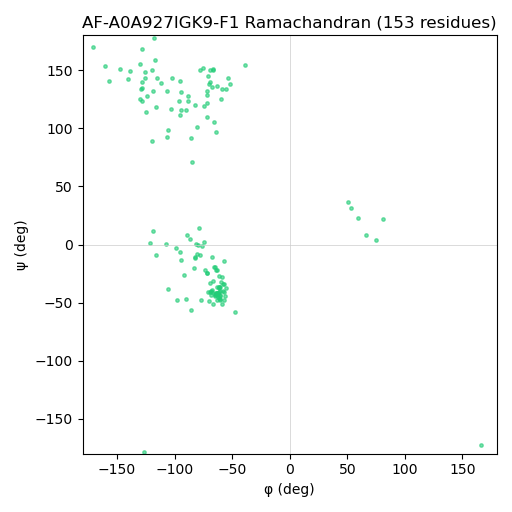N A 1 132 ? -0.402 0.149 3.711 1.00 94.56 132 ASN A O 1
ATOM 1040 N N . VAL A 1 133 ? -2.347 1.187 3.236 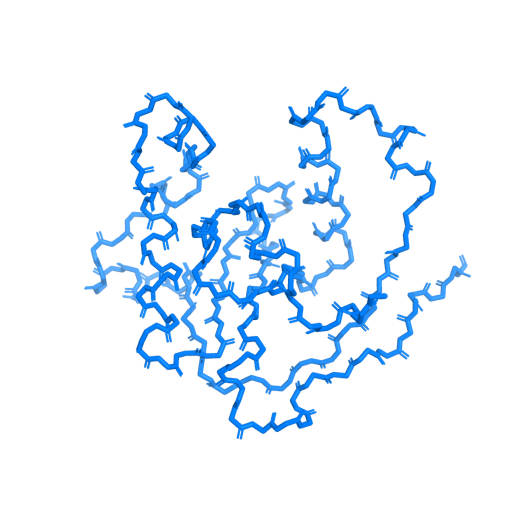1.00 95.69 133 VAL A N 1
ATOM 1041 C CA . VAL A 1 133 ? -3.218 0.062 3.546 1.00 95.69 133 VAL A CA 1
ATOM 1042 C C . VAL A 1 133 ? -3.980 -0.269 2.274 1.00 95.69 133 VAL A C 1
ATOM 1044 O O . VAL A 1 133 ? -4.702 0.558 1.722 1.00 95.69 133 VAL A O 1
ATOM 1047 N N . VAL A 1 134 ? -3.777 -1.481 1.770 1.00 95.62 134 VAL A N 1
ATOM 1048 C CA . VAL A 1 134 ? -4.585 -2.014 0.677 1.00 95.62 134 VAL A CA 1
ATOM 1049 C C . VAL A 1 134 ? -5.679 -2.847 1.300 1.00 95.62 134 VAL A C 1
ATOM 1051 O O . VAL A 1 134 ? -5.387 -3.884 1.885 1.00 95.62 134 VAL A O 1
ATOM 1054 N N . ILE A 1 135 ? -6.918 -2.388 1.200 1.00 95.25 135 ILE A N 1
ATOM 1055 C CA . ILE A 1 135 ? -8.069 -3.069 1.793 1.00 95.25 135 ILE A CA 1
ATOM 1056 C C . ILE A 1 135 ? -8.719 -3.945 0.726 1.00 95.25 135 ILE A C 1
ATOM 1058 O O . ILE A 1 135 ? -8.822 -3.531 -0.430 1.00 95.25 135 ILE A O 1
ATOM 1062 N N . PHE A 1 136 ? -9.172 -5.137 1.104 1.00 94.94 136 PHE A N 1
ATOM 1063 C CA . PHE A 1 136 ? -9.923 -6.061 0.261 1.00 94.94 136 PHE A CA 1
ATOM 1064 C C . PHE A 1 136 ? -11.394 -6.071 0.709 1.00 94.94 136 PHE A C 1
ATOM 1066 O O . PHE A 1 136 ? -11.754 -6.855 1.588 1.00 94.94 136 PHE A O 1
ATOM 1073 N N . PRO A 1 137 ? -12.279 -5.235 0.122 1.00 91.12 137 PRO A N 1
ATOM 1074 C CA . PRO A 1 137 ? -13.659 -5.096 0.599 1.00 91.12 137 PRO A CA 1
ATOM 1075 C C . PRO A 1 137 ? -14.436 -6.418 0.621 1.00 91.12 137 PRO A C 1
ATOM 1077 O O . PRO A 1 137 ? -15.226 -6.663 1.524 1.00 91.12 137 PRO A O 1
ATOM 1080 N N . GLY A 1 138 ? -14.160 -7.316 -0.331 1.00 88.62 138 GLY A N 1
ATOM 1081 C CA . GLY A 1 138 ? -14.784 -8.643 -0.401 1.00 88.62 138 GLY A CA 1
ATOM 1082 C C . GLY A 1 138 ? -14.280 -9.664 0.629 1.00 88.62 138 GLY A C 1
ATOM 1083 O O . GLY A 1 138 ? -14.692 -10.820 0.565 1.00 88.62 138 GLY A O 1
ATOM 1084 N N . LYS A 1 139 ? -13.361 -9.283 1.524 1.00 91.62 139 LYS A N 1
ATOM 1085 C CA . LYS A 1 139 ? -12.783 -10.157 2.560 1.00 91.62 139 LYS A CA 1
ATOM 1086 C C . LYS A 1 139 ? -12.990 -9.648 3.981 1.00 91.62 139 LYS A C 1
ATOM 1088 O O . LYS A 1 139 ? -12.541 -10.311 4.909 1.00 91.62 139 LYS A O 1
ATOM 1093 N N . LEU A 1 140 ? -13.667 -8.515 4.151 1.00 90.12 140 LEU A N 1
ATOM 1094 C CA . LEU A 1 140 ? -13.961 -7.960 5.467 1.00 90.12 140 LEU A CA 1
ATOM 1095 C C . LEU A 1 140 ? -14.759 -8.956 6.305 1.00 90.12 140 LEU A C 1
ATOM 1097 O O . LEU A 1 140 ? -15.753 -9.516 5.840 1.00 90.12 140 LEU A O 1
ATOM 1101 N N . LEU A 1 141 ? -14.354 -9.136 7.560 1.00 85.12 141 LEU A N 1
ATOM 1102 C CA . LEU A 1 141 ? -15.059 -10.022 8.488 1.00 85.12 141 LEU A CA 1
ATOM 1103 C C . LEU A 1 141 ? -16.404 -9.441 8.934 1.00 85.12 141 LEU A C 1
ATOM 1105 O O . LEU A 1 141 ? -17.298 -10.185 9.337 1.00 85.12 141 LEU A O 1
ATOM 1109 N N . ARG A 1 142 ? -16.556 -8.114 8.877 1.00 82.75 142 ARG A N 1
ATOM 1110 C CA . ARG A 1 142 ? -17.802 -7.409 9.184 1.00 82.75 142 ARG A CA 1
ATOM 1111 C C . ARG A 1 142 ? -18.146 -6.470 8.039 1.00 82.75 142 ARG A C 1
ATOM 1113 O O . ARG A 1 142 ? -17.309 -5.706 7.572 1.00 82.75 142 ARG A O 1
ATOM 1120 N N . SER A 1 143 ? -19.405 -6.481 7.623 1.00 66.69 143 SER A N 1
ATOM 1121 C CA . SER A 1 143 ? -19.918 -5.598 6.570 1.00 66.69 143 SER A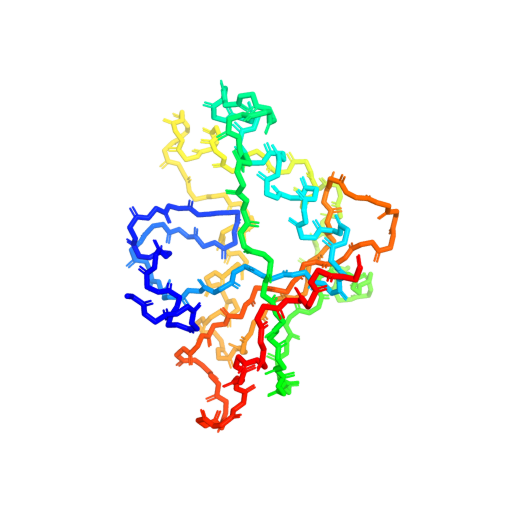 CA 1
ATOM 1122 C C . SER A 1 143 ? -19.808 -4.108 6.925 1.00 66.69 143 SER A C 1
ATOM 1124 O O . SER A 1 143 ? -19.651 -3.282 6.035 1.00 66.69 143 SER A O 1
ATOM 1126 N N . GLU A 1 144 ? -19.823 -3.756 8.215 1.00 68.06 144 GLU A N 1
ATOM 1127 C CA . GLU A 1 144 ? -19.650 -2.377 8.699 1.00 68.06 144 GLU A CA 1
ATOM 1128 C C . GLU A 1 144 ? -18.189 -1.942 8.900 1.00 68.06 144 GLU A C 1
ATOM 1130 O O . GLU A 1 144 ? -17.939 -0.834 9.382 1.00 68.06 144 GLU A O 1
ATOM 1135 N N . SER A 1 145 ? -17.217 -2.785 8.541 1.00 82.19 145 SER A N 1
ATOM 1136 C CA . SER A 1 145 ? -15.796 -2.518 8.788 1.00 82.19 145 SER A CA 1
ATOM 1137 C C . SER A 1 145 ? -15.226 -1.349 7.991 1.00 82.19 145 SER A C 1
ATOM 1139 O O . SER A 1 145 ? -14.111 -0.951 8.294 1.00 82.19 145 SER A O 1
ATOM 1141 N N . ILE A 1 146 ? -15.924 -0.797 6.993 1.00 85.12 146 ILE A N 1
ATOM 1142 C CA . ILE A 1 146 ? -15.462 0.373 6.233 1.00 85.12 146 ILE A CA 1
ATOM 1143 C C . ILE A 1 146 ? -16.551 1.440 6.219 1.00 85.12 146 ILE A C 1
ATOM 1145 O O . ILE A 1 146 ? -17.663 1.197 5.753 1.00 85.12 146 ILE A O 1
ATOM 1149 N N . LYS A 1 147 ? -16.211 2.645 6.683 1.00 85.69 147 LYS A N 1
ATOM 1150 C CA . LYS A 1 147 ? -17.089 3.818 6.658 1.00 85.69 147 LYS A CA 1
ATOM 1151 C C . LYS A 1 147 ? -16.343 5.008 6.064 1.00 85.69 147 LYS A C 1
ATOM 1153 O O . LYS A 1 147 ? -15.271 5.378 6.537 1.00 85.69 147 LYS A O 1
ATOM 1158 N N . LEU A 1 148 ? -16.924 5.604 5.027 1.00 86.00 148 LEU A N 1
ATOM 1159 C CA . LEU A 1 148 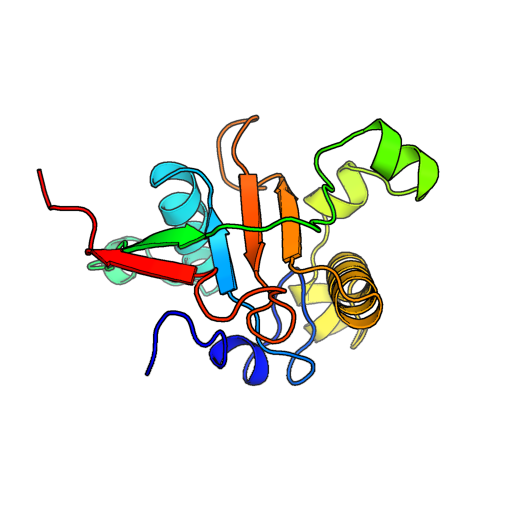? -16.503 6.903 4.513 1.00 86.00 148 LEU A CA 1
ATOM 1160 C C . LEU A 1 148 ? -16.988 7.963 5.505 1.00 86.00 148 LEU A C 1
ATOM 1162 O O . LEU A 1 148 ? -18.189 8.038 5.758 1.00 86.00 148 LEU A O 1
ATOM 1166 N N . LEU A 1 149 ? -16.074 8.730 6.096 1.00 83.56 149 LEU A N 1
ATOM 1167 C CA . LEU A 1 149 ? -16.444 9.700 7.125 1.00 83.56 149 LEU A CA 1
ATOM 1168 C C . LEU A 1 149 ? -16.869 11.022 6.495 1.00 83.56 149 LEU A C 1
ATOM 1170 O O . LEU A 1 149 ? -18.007 11.431 6.680 1.00 83.56 149 LEU A O 1
ATOM 1174 N N . THR A 1 150 ? -16.008 11.633 5.688 1.00 73.81 150 THR A N 1
ATOM 1175 C CA . THR A 1 150 ? -16.278 12.849 4.904 1.00 73.81 150 THR A CA 1
ATOM 1176 C C . THR A 1 150 ? -15.107 13.079 3.936 1.00 73.81 150 THR A C 1
ATOM 1178 O O . THR A 1 150 ? -14.050 12.452 4.080 1.00 73.81 150 THR A O 1
ATOM 1181 N N . PRO A 1 151 ? -15.213 14.014 2.973 1.00 68.56 151 PRO A N 1
ATOM 1182 C CA . PRO A 1 151 ? -14.024 14.736 2.533 1.00 68.56 151 PRO A CA 1
ATOM 1183 C C . PRO A 1 151 ? -13.329 15.347 3.759 1.00 68.56 151 PRO A C 1
ATOM 1185 O O . PRO A 1 151 ? -14.010 15.787 4.690 1.00 68.56 151 PRO A O 1
ATOM 1188 N N . ILE A 1 152 ? -11.998 15.382 3.784 1.00 58.88 152 ILE A N 1
ATOM 1189 C CA . ILE A 1 152 ? -11.298 16.155 4.819 1.00 58.88 152 ILE A CA 1
ATOM 1190 C C . ILE A 1 152 ? -11.755 17.616 4.660 1.00 58.88 152 ILE A C 1
ATOM 1192 O O . ILE A 1 152 ? -11.689 18.123 3.536 1.00 58.88 152 ILE A O 1
ATOM 1196 N N . PRO A 1 153 ? -12.285 18.282 5.706 1.00 47.03 153 PRO A N 1
ATOM 1197 C CA . PRO A 1 153 ? -12.700 19.672 5.587 1.00 47.03 153 PRO A CA 1
ATOM 1198 C C . PRO A 1 153 ? -11.522 20.511 5.092 1.00 47.03 153 PRO A C 1
ATOM 1200 O O . PRO A 1 153 ? -10.413 20.370 5.607 1.00 47.03 153 PRO A O 1
ATOM 1203 N N . ASN A 1 154 ? -11.757 21.381 4.108 1.00 48.69 154 ASN A N 1
ATOM 1204 C CA . ASN A 1 154 ? -10.816 22.453 3.799 1.00 48.69 154 ASN A CA 1
ATOM 1205 C C . ASN A 1 154 ? -10.781 23.363 5.036 1.00 48.69 154 ASN A C 1
ATOM 1207 O O . ASN A 1 154 ? -11.709 24.146 5.232 1.00 48.69 154 ASN A O 1
ATOM 1211 N N . THR A 1 155 ? -9.794 23.174 5.911 1.00 42.56 155 THR A N 1
ATOM 1212 C CA . THR A 1 155 ? -9.497 24.103 7.010 1.00 42.56 155 THR A CA 1
ATOM 1213 C C . THR A 1 155 ? -8.975 25.416 6.465 1.00 42.56 155 THR A C 1
ATOM 1215 O O . THR A 1 155 ? -8.115 25.339 5.554 1.00 42.56 155 THR A O 1
#

Sequence (155 aa):
MDATSGMGALKVSGRWHPQGRFPCLYTSTTPETALQEMLAANRYNRLQDHRSLPSTLVDIRAELFHLLDLTNGKLRQRLRLSNIAIQNCDWRNTNRFDRAEAITQALGRAAFDLGYEGIIAPSTTSNPNGRNVVIFPGKLLRSESIKLLTPIPNT

Radius of gyration: 15.32 Å; Cα contacts (8 Å, |Δi|>4): 260; chains: 1; bounding box: 34×41×33 Å

Mean predicted aligned error: 5.12 Å